Protein AF-A0A127T3I6-F1 (afdb_monomer)

Structure (mmCIF, N/CA/C/O backbone):
data_AF-A0A127T3I6-F1
#
_entry.id   AF-A0A127T3I6-F1
#
loop_
_atom_site.group_PDB
_atom_site.id
_atom_site.type_symbol
_atom_site.label_atom_id
_atom_site.label_alt_id
_atom_site.label_comp_id
_atom_site.label_asym_id
_atom_site.label_entity_id
_atom_site.label_seq_id
_atom_site.pdbx_PDB_ins_code
_atom_site.Cartn_x
_atom_site.Cartn_y
_atom_site.Cartn_z
_atom_site.occupancy
_atom_site.B_iso_or_equiv
_atom_site.auth_seq_id
_atom_site.auth_comp_id
_atom_site.auth_asym_id
_atom_site.auth_atom_id
_atom_site.pdbx_PDB_model_num
ATOM 1 N N . GLN A 1 1 ? 12.675 11.716 -9.992 1.00 59.25 1 GLN A N 1
ATOM 2 C CA . GLN A 1 1 ? 14.084 11.270 -10.068 1.00 59.25 1 GLN A CA 1
ATOM 3 C C . GLN A 1 1 ? 14.434 10.353 -8.899 1.00 59.25 1 GLN A C 1
ATOM 5 O O . GLN A 1 1 ? 14.570 9.166 -9.136 1.00 59.25 1 GLN A O 1
ATOM 10 N N . PHE A 1 2 ? 14.438 10.849 -7.651 1.00 65.38 2 PHE A N 1
ATOM 11 C CA . PHE A 1 2 ? 14.771 10.059 -6.451 1.00 65.38 2 PHE A CA 1
ATOM 12 C C . PHE A 1 2 ? 14.034 8.712 -6.344 1.00 65.38 2 PHE A C 1
ATOM 14 O O . PHE A 1 2 ? 14.681 7.690 -6.177 1.00 65.38 2 PHE A O 1
ATOM 21 N N . PHE A 1 3 ? 12.708 8.695 -6.503 1.00 63.03 3 PHE A N 1
ATOM 22 C CA . PHE A 1 3 ? 11.916 7.469 -6.355 1.00 63.03 3 PHE A CA 1
ATOM 23 C C . PHE A 1 3 ? 12.224 6.394 -7.406 1.00 63.03 3 PHE A C 1
ATOM 25 O O . PHE A 1 3 ? 12.366 5.229 -7.058 1.00 63.03 3 PHE A O 1
ATOM 32 N N . SER A 1 4 ? 12.429 6.787 -8.664 1.00 63.75 4 SER A N 1
ATOM 33 C CA . SER A 1 4 ? 12.792 5.845 -9.733 1.00 63.75 4 SER A CA 1
ATOM 34 C C . SER A 1 4 ? 14.220 5.306 -9.569 1.00 63.75 4 SER A C 1
ATOM 36 O O . SER A 1 4 ? 14.496 4.147 -9.878 1.00 63.75 4 SER A O 1
ATOM 38 N N . ASP A 1 5 ? 15.136 6.131 -9.054 1.00 67.38 5 ASP A N 1
ATOM 39 C CA . ASP A 1 5 ? 16.496 5.693 -8.733 1.00 67.38 5 ASP A CA 1
ATOM 40 C C . ASP A 1 5 ? 16.502 4.779 -7.493 1.00 67.38 5 ASP A C 1
ATOM 42 O O . ASP A 1 5 ? 17.241 3.799 -7.455 1.00 67.38 5 ASP A O 1
ATOM 46 N N . PHE A 1 6 ? 15.630 5.042 -6.516 1.00 66.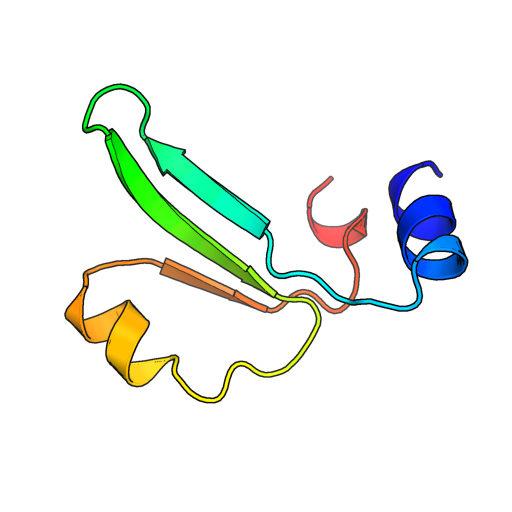44 6 PHE A N 1
ATOM 47 C CA . PHE A 1 6 ? 15.434 4.208 -5.331 1.00 66.44 6 PHE A CA 1
ATOM 48 C C . PHE A 1 6 ? 14.892 2.817 -5.694 1.00 66.44 6 PHE A C 1
ATOM 50 O O . PHE A 1 6 ? 15.502 1.824 -5.303 1.00 66.44 6 PHE A O 1
ATOM 57 N N . GLU A 1 7 ? 13.841 2.736 -6.521 1.00 64.38 7 GLU A N 1
ATOM 58 C CA . GLU A 1 7 ? 13.286 1.470 -7.041 1.00 64.38 7 GLU A CA 1
ATOM 59 C C . GLU A 1 7 ? 14.346 0.620 -7.761 1.00 64.38 7 GLU A C 1
ATOM 61 O O . GLU A 1 7 ? 14.436 -0.594 -7.563 1.00 64.38 7 GLU A O 1
ATOM 66 N N . LYS A 1 8 ? 15.198 1.258 -8.575 1.00 67.75 8 LYS A N 1
ATOM 67 C CA . LYS A 1 8 ? 16.264 0.572 -9.323 1.00 67.75 8 LYS A CA 1
ATOM 68 C C . LYS A 1 8 ? 17.398 0.052 -8.445 1.00 67.75 8 LYS A C 1
ATOM 70 O O . LYS A 1 8 ? 18.020 -0.943 -8.808 1.00 67.75 8 LYS A O 1
ATOM 75 N N . ILE A 1 9 ? 17.707 0.731 -7.340 1.00 66.75 9 ILE A N 1
ATOM 76 C CA . ILE A 1 9 ? 18.815 0.356 -6.451 1.00 66.75 9 ILE A CA 1
ATOM 77 C C . ILE A 1 9 ? 18.402 -0.773 -5.510 1.00 66.75 9 ILE A C 1
ATOM 79 O O . ILE A 1 9 ? 19.210 -1.661 -5.239 1.00 66.75 9 ILE A O 1
ATOM 83 N N . THR A 1 10 ? 17.172 -0.748 -4.993 1.00 58.22 10 THR A N 1
ATOM 84 C CA . THR A 1 10 ? 16.762 -1.704 -3.962 1.00 58.22 10 THR A CA 1
ATOM 85 C C . THR A 1 10 ? 16.267 -3.018 -4.546 1.00 58.22 10 THR A C 1
ATOM 87 O O . THR A 1 10 ? 16.408 -4.029 -3.869 1.00 58.22 10 THR A O 1
ATOM 90 N N . SER A 1 11 ? 15.720 -3.046 -5.774 1.00 58.09 11 SER A N 1
ATOM 91 C CA . SER A 1 11 ? 15.071 -4.234 -6.375 1.00 58.09 11 SER A CA 1
ATOM 92 C C . SER A 1 11 ? 14.003 -4.878 -5.469 1.00 58.09 11 SER A C 1
ATOM 94 O O . SER A 1 11 ? 13.554 -5.996 -5.703 1.00 58.09 11 SER A O 1
ATOM 96 N N . ILE A 1 12 ? 13.604 -4.161 -4.416 1.00 56.81 12 ILE A N 1
ATOM 97 C CA . ILE A 1 12 ? 12.616 -4.549 -3.426 1.00 56.81 12 ILE A CA 1
ATOM 98 C C . ILE A 1 12 ? 11.549 -3.467 -3.499 1.00 56.81 12 ILE A C 1
ATOM 100 O O . ILE A 1 12 ? 11.780 -2.314 -3.128 1.00 56.81 12 ILE A O 1
ATOM 104 N N . SER A 1 13 ? 10.389 -3.874 -3.995 1.00 61.22 13 SER A N 1
ATOM 105 C CA . SER A 1 13 ? 9.127 -3.172 -3.830 1.00 61.22 13 SER A CA 1
ATOM 106 C C . SER A 1 13 ? 8.721 -3.376 -2.365 1.00 61.22 13 SER A C 1
ATOM 108 O O . SER A 1 13 ? 8.330 -4.466 -1.947 1.00 61.22 13 SER A O 1
ATOM 110 N N . LEU A 1 14 ? 8.987 -2.375 -1.522 1.00 63.81 14 LEU A N 1
ATOM 111 C CA . LEU A 1 14 ? 8.500 -2.378 -0.142 1.00 63.81 14 LEU A CA 1
ATOM 112 C C . LEU A 1 14 ? 7.183 -1.606 -0.107 1.00 63.81 14 LEU A C 1
ATOM 114 O O . LEU A 1 14 ? 7.158 -0.471 -0.590 1.00 63.81 14 LEU A O 1
ATOM 118 N N . PRO A 1 15 ? 6.117 -2.170 0.485 1.00 70.50 15 PRO A N 1
ATOM 119 C CA . PRO A 1 15 ? 4.894 -1.420 0.690 1.00 70.50 15 PRO A CA 1
ATOM 120 C C . PRO A 1 15 ? 5.175 -0.223 1.606 1.00 70.50 15 PRO A C 1
ATOM 122 O O . PRO A 1 15 ? 5.846 -0.340 2.636 1.00 70.50 15 PRO A O 1
ATOM 125 N N . VAL A 1 16 ? 4.672 0.942 1.217 1.00 76.12 16 VAL A N 1
ATOM 126 C CA . VAL A 1 16 ? 4.717 2.169 2.005 1.00 76.12 16 VAL A CA 1
ATOM 127 C C . VAL A 1 16 ? 3.499 2.181 2.919 1.00 76.12 16 VAL A C 1
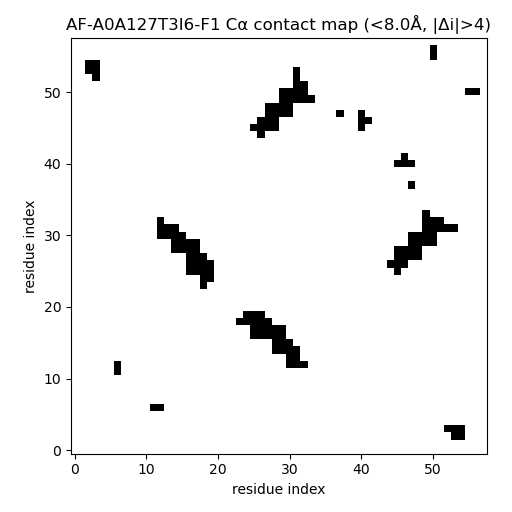ATOM 129 O O . VAL A 1 16 ? 2.369 2.063 2.457 1.00 76.12 16 VAL A O 1
ATOM 132 N N . LEU A 1 17 ? 3.727 2.343 4.219 1.00 78.38 17 LEU A N 1
ATOM 133 C CA . LEU A 1 17 ? 2.658 2.509 5.200 1.00 78.38 17 LEU A CA 1
ATOM 134 C C . LEU A 1 17 ? 2.533 3.988 5.575 1.00 78.38 17 LEU A C 1
ATOM 136 O O . LEU A 1 17 ? 3.509 4.593 6.027 1.00 78.38 17 LEU A O 1
ATOM 140 N N . LEU A 1 18 ? 1.338 4.557 5.433 1.00 80.19 18 LEU A N 1
ATOM 141 C CA . LEU A 1 18 ? 1.009 5.865 5.988 1.00 80.19 18 LEU A CA 1
ATOM 142 C C . LEU A 1 18 ? 0.338 5.690 7.346 1.00 80.19 18 LEU A C 1
ATOM 144 O O . LEU A 1 18 ? -0.612 4.921 7.494 1.00 80.19 18 LEU A O 1
ATOM 148 N N . PHE A 1 19 ? 0.826 6.448 8.32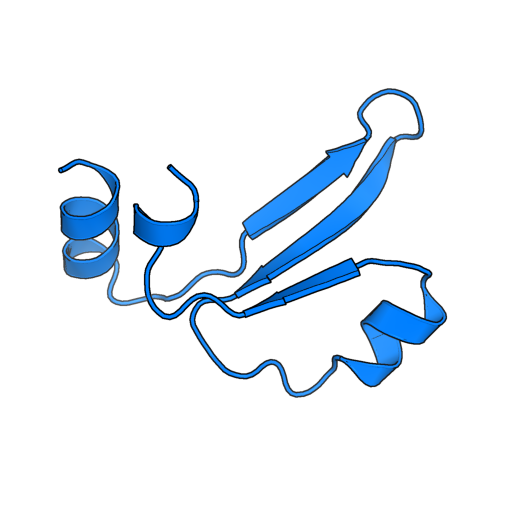2 1.00 83.62 19 PHE A N 1
ATOM 149 C CA . PHE A 1 19 ? 0.300 6.476 9.679 1.00 83.62 19 PHE A CA 1
ATOM 150 C C . PHE A 1 19 ? -0.338 7.827 9.976 1.00 83.62 19 PHE A C 1
ATOM 152 O O . PHE A 1 19 ? 0.267 8.871 9.715 1.00 83.62 19 PHE A O 1
ATOM 159 N N . ASP A 1 20 ? -1.509 7.805 10.610 1.00 79.88 20 ASP A N 1
ATOM 160 C CA . ASP A 1 20 ? -1.989 8.966 11.343 1.00 79.88 20 ASP A CA 1
ATOM 161 C C . ASP A 1 20 ? -1.194 9.034 12.646 1.00 79.88 20 ASP A C 1
ATOM 163 O O . ASP A 1 20 ? -1.316 8.182 13.524 1.00 79.88 20 ASP A O 1
ATOM 167 N N . LEU A 1 21 ? -0.349 10.053 12.776 1.00 81.81 21 LEU A N 1
ATOM 168 C CA . LEU A 1 21 ? 0.475 10.242 13.969 1.00 81.81 21 LEU A CA 1
ATOM 169 C C . LEU A 1 21 ? -0.341 10.659 15.197 1.00 81.81 21 LEU A C 1
ATOM 171 O O . LEU A 1 21 ? 0.135 10.516 16.322 1.00 81.81 21 LEU A O 1
ATOM 175 N N . LYS A 1 22 ? -1.548 11.195 15.003 1.00 83.31 22 LYS A N 1
ATOM 176 C CA . LYS A 1 22 ? -2.430 11.618 16.088 1.00 83.31 22 LYS A CA 1
ATOM 177 C C . LYS A 1 22 ? -3.126 10.420 16.720 1.00 83.31 22 LYS A C 1
ATOM 179 O O . LYS A 1 22 ? -3.128 10.297 17.941 1.00 83.31 22 LYS A O 1
ATOM 184 N N . GLU A 1 23 ? -3.664 9.539 15.887 1.00 83.38 23 GLU A N 1
ATOM 185 C CA . GLU A 1 23 ? -4.349 8.317 16.322 1.00 83.38 23 GLU A CA 1
ATOM 186 C C . GLU A 1 23 ? -3.366 7.139 16.505 1.00 83.38 23 GLU A C 1
ATOM 188 O O . GLU A 1 23 ? -3.696 6.136 17.128 1.00 83.38 23 GLU A O 1
ATOM 193 N N . SER A 1 24 ? -2.119 7.281 16.031 1.00 81.06 24 SER A N 1
ATOM 194 C CA . SER A 1 24 ? -1.066 6.249 16.047 1.00 81.06 24 SER A CA 1
ATOM 195 C C . SER A 1 24 ? -1.479 4.936 15.371 1.00 81.06 24 SER A C 1
ATOM 197 O O . SER A 1 24 ? -1.017 3.861 15.759 1.00 81.06 24 SER A O 1
ATOM 199 N N . VAL A 1 25 ? -2.328 5.022 14.346 1.00 81.12 25 VAL A N 1
ATOM 200 C CA . VAL A 1 25 ? -2.810 3.873 13.571 1.00 81.12 25 VAL A CA 1
ATOM 201 C C . VAL A 1 25 ? -2.383 3.980 12.105 1.00 81.12 25 VAL A C 1
ATOM 203 O O . VAL A 1 25 ? -2.247 5.092 11.580 1.00 81.12 25 VAL A O 1
ATOM 206 N N . PRO A 1 26 ? -2.123 2.843 11.437 1.00 80.19 26 PRO A N 1
ATOM 207 C CA . PRO A 1 26 ? -1.961 2.822 9.991 1.00 80.19 26 PRO A CA 1
ATOM 208 C C . PRO A 1 26 ? -3.284 3.198 9.323 1.00 80.19 26 PRO A C 1
ATOM 210 O O . PRO A 1 26 ? -4.341 2.762 9.765 1.00 80.19 26 PRO A O 1
ATOM 213 N N . VAL A 1 27 ? -3.211 4.011 8.273 1.00 83.62 27 VAL A N 1
ATOM 214 C CA . VAL A 1 27 ? -4.393 4.502 7.547 1.00 83.62 27 VAL A CA 1
ATOM 215 C C . VAL A 1 27 ? -4.385 4.013 6.112 1.00 83.62 27 VAL A C 1
ATOM 217 O O . VAL A 1 27 ? -5.435 3.678 5.586 1.00 83.62 27 VAL A O 1
ATOM 220 N N . ILE A 1 28 ? -3.205 3.965 5.479 1.00 83.19 28 ILE A N 1
ATOM 221 C CA . ILE A 1 28 ? -3.079 3.570 4.074 1.00 83.19 28 ILE A CA 1
ATOM 222 C C . ILE A 1 28 ? -1.862 2.669 3.879 1.00 83.19 28 ILE A C 1
ATOM 224 O O . ILE A 1 28 ? -0.767 2.982 4.358 1.00 83.19 28 ILE A O 1
ATOM 228 N N . VAL A 1 29 ? -2.034 1.589 3.121 1.00 81.75 29 VAL A N 1
ATOM 229 C CA . VAL A 1 29 ? -0.942 0.794 2.552 1.00 81.75 29 VAL A CA 1
ATOM 230 C C . VAL A 1 29 ? -0.846 1.073 1.061 1.00 81.75 29 VAL A C 1
ATOM 232 O O . VAL A 1 29 ? -1.807 0.882 0.320 1.00 81.75 29 VAL A O 1
ATOM 235 N N . ILE A 1 30 ? 0.335 1.484 0.613 1.00 80.62 30 ILE A N 1
ATOM 236 C CA . ILE A 1 30 ? 0.635 1.697 -0.798 1.00 80.62 30 ILE A CA 1
ATOM 237 C C . ILE A 1 30 ? 1.630 0.639 -1.249 1.00 80.62 30 ILE A C 1
ATOM 239 O O . ILE A 1 30 ? 2.719 0.539 -0.686 1.00 80.62 30 ILE A O 1
ATOM 243 N N . SER A 1 31 ? 1.280 -0.149 -2.258 1.00 78.00 31 SER A N 1
ATOM 244 C CA . SER A 1 31 ? 2.142 -1.213 -2.778 1.00 78.00 31 SER A CA 1
ATOM 245 C C . SER A 1 31 ? 2.424 -1.030 -4.260 1.00 78.00 31 SER A C 1
ATOM 247 O O . SER A 1 31 ? 1.564 -0.561 -5.005 1.00 78.00 31 SER A O 1
ATOM 249 N N . LEU A 1 32 ? 3.623 -1.440 -4.673 1.00 74.12 32 LEU A N 1
ATOM 250 C CA . LEU A 1 32 ? 4.012 -1.525 -6.082 1.00 74.12 32 LEU A CA 1
ATOM 251 C C . LEU A 1 32 ? 3.641 -2.876 -6.712 1.00 74.12 32 LEU A C 1
ATOM 253 O O . LEU A 1 32 ? 3.571 -3.002 -7.929 1.00 74.12 32 LEU A O 1
ATOM 257 N N . ASP A 1 33 ? 3.371 -3.880 -5.877 1.00 72.62 33 ASP A N 1
ATOM 258 C CA . ASP A 1 33 ? 2.950 -5.218 -6.288 1.00 72.62 33 ASP A CA 1
ATOM 259 C C . ASP A 1 33 ? 1.547 -5.549 -5.767 1.00 72.62 33 ASP A C 1
ATOM 261 O O . ASP A 1 33 ? 1.044 -4.917 -4.831 1.00 72.62 33 ASP A O 1
ATOM 265 N N . ASP A 1 34 ? 0.918 -6.573 -6.350 1.00 69.25 34 ASP A N 1
ATOM 266 C CA . ASP A 1 34 ? -0.332 -7.110 -5.811 1.00 69.25 34 ASP A CA 1
ATOM 267 C C . ASP A 1 34 ? -0.123 -7.643 -4.393 1.00 69.25 34 ASP A C 1
ATOM 269 O O . ASP A 1 34 ? 0.765 -8.456 -4.123 1.00 69.25 34 ASP A O 1
ATOM 273 N N . VAL A 1 35 ? -0.980 -7.186 -3.485 1.00 68.75 35 VAL A N 1
ATOM 274 C CA . VAL A 1 35 ? -0.951 -7.577 -2.083 1.00 68.75 35 VAL A CA 1
ATOM 275 C C . VAL A 1 35 ? -1.961 -8.695 -1.875 1.00 68.75 35 VAL A C 1
ATOM 277 O O . VAL A 1 35 ? -3.157 -8.526 -2.079 1.00 68.75 35 VAL A O 1
ATOM 280 N N . SER A 1 36 ? -1.490 -9.864 -1.455 1.00 73.38 36 SER A N 1
ATOM 281 C CA . SER A 1 36 ? -2.326 -11.059 -1.274 1.00 73.38 36 SER A CA 1
ATOM 282 C C . SER A 1 36 ? -3.185 -11.047 -0.001 1.00 73.38 36 SER A C 1
ATOM 284 O O . SER A 1 36 ? -3.861 -12.031 0.283 1.00 73.38 36 SER A O 1
ATOM 286 N N . TYR A 1 37 ? -3.168 -9.952 0.762 1.00 76.31 37 TYR A N 1
ATOM 287 C CA . TYR A 1 37 ? -3.857 -9.791 2.048 1.00 76.31 37 TYR A CA 1
ATOM 288 C C . TYR A 1 37 ? -4.722 -8.517 2.109 1.00 76.31 37 TYR A C 1
ATOM 290 O O . TYR A 1 37 ? -4.943 -7.982 3.192 1.00 76.31 37 TYR A O 1
ATOM 298 N N . CYS A 1 38 ? -5.237 -8.038 0.968 1.00 77.06 38 CYS A N 1
ATOM 299 C CA . CYS A 1 38 ? -6.178 -6.906 0.929 1.00 77.06 38 CYS A CA 1
ATOM 300 C C . CYS A 1 38 ? -7.398 -7.122 1.836 1.00 77.06 38 CYS A C 1
ATOM 302 O O . CYS A 1 38 ? -7.789 -6.200 2.536 1.00 77.06 38 CYS A O 1
ATOM 304 N N . ASP A 1 39 ? -7.909 -8.353 1.921 1.00 82.00 39 ASP A N 1
ATOM 305 C CA . ASP A 1 39 ? -9.040 -8.697 2.795 1.00 82.00 39 ASP A CA 1
ATOM 306 C C . ASP A 1 39 ? -8.765 -8.354 4.274 1.00 82.00 39 ASP A C 1
ATOM 308 O O . ASP A 1 39 ? -9.652 -7.916 4.998 1.00 82.00 39 ASP A O 1
ATOM 312 N N . VAL A 1 40 ? -7.513 -8.511 4.726 1.00 83.06 40 VAL A N 1
ATOM 313 C CA . VAL A 1 40 ? -7.096 -8.182 6.100 1.00 83.06 40 VAL A CA 1
ATOM 314 C C . VAL A 1 40 ? -6.984 -6.669 6.296 1.00 83.06 40 VAL A C 1
ATOM 316 O O . VAL A 1 40 ? -7.261 -6.173 7.384 1.00 83.06 40 VAL A O 1
ATOM 319 N N . LEU A 1 41 ? -6.572 -5.932 5.260 1.00 83.56 41 LEU A N 1
ATOM 320 C CA . LEU A 1 41 ? -6.505 -4.469 5.305 1.00 83.56 41 LEU A CA 1
ATOM 321 C C . LEU A 1 41 ? -7.912 -3.866 5.395 1.00 83.56 41 LEU A C 1
ATOM 323 O O . LEU A 1 41 ? -8.145 -3.014 6.251 1.00 83.56 41 LEU A O 1
ATOM 327 N N . ASP A 1 42 ? -8.855 -4.400 4.616 1.00 82.69 42 ASP A N 1
ATOM 328 C CA . ASP A 1 42 ? -10.265 -4.006 4.654 1.00 82.69 42 ASP A C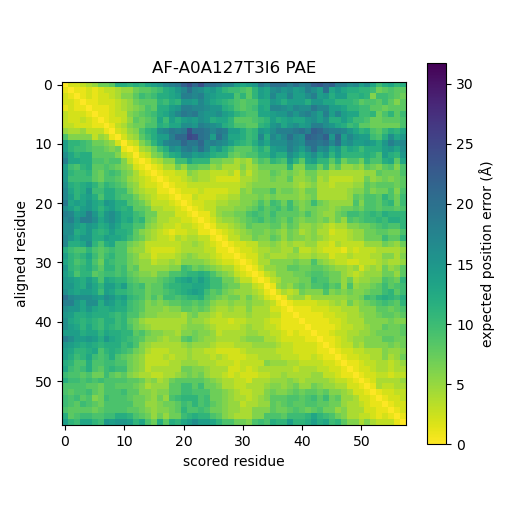A 1
ATOM 329 C C . ASP A 1 42 ? -10.900 -4.285 6.031 1.00 82.69 42 ASP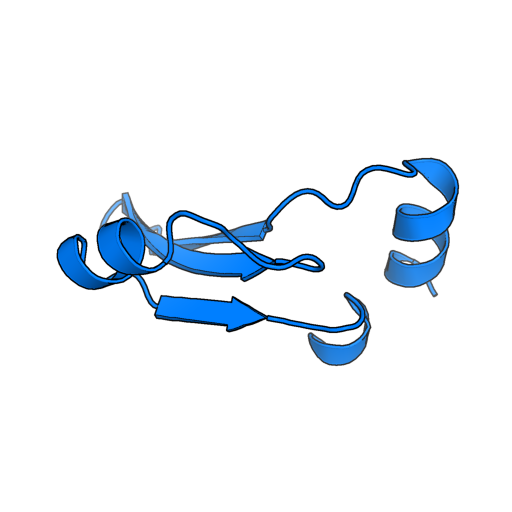 A C 1
ATOM 331 O O . ASP A 1 42 ? -11.616 -3.441 6.569 1.00 82.69 42 ASP A O 1
ATOM 335 N N . GLU A 1 43 ? -10.612 -5.435 6.659 1.00 86.62 43 GLU A N 1
ATOM 336 C CA . GLU A 1 43 ? -11.089 -5.749 8.020 1.00 86.62 43 GLU A CA 1
ATOM 337 C C . GLU A 1 43 ? -10.550 -4.789 9.094 1.00 86.62 43 GLU A C 1
ATOM 339 O O . GLU A 1 43 ? -11.182 -4.602 10.138 1.00 86.62 43 GLU A O 1
ATOM 344 N N . MET A 1 44 ? -9.379 -4.196 8.853 1.00 82.75 44 MET A N 1
ATOM 345 C CA . MET A 1 44 ? -8.728 -3.254 9.762 1.00 82.75 44 MET A CA 1
ATOM 346 C C . MET A 1 44 ? -9.077 -1.787 9.469 1.00 82.75 44 MET A C 1
ATOM 348 O O . MET A 1 44 ? -8.551 -0.918 10.164 1.00 82.75 44 MET A O 1
ATOM 352 N N . ASP A 1 45 ? -9.960 -1.519 8.497 1.00 84.75 45 ASP A N 1
ATOM 353 C CA . ASP A 1 45 ? -10.311 -0.169 8.021 1.00 84.75 45 ASP A CA 1
ATOM 354 C C . ASP A 1 45 ? -9.074 0.613 7.527 1.00 84.75 45 ASP A C 1
ATOM 356 O O . ASP A 1 45 ? -8.926 1.813 7.757 1.00 84.75 45 ASP A O 1
ATOM 360 N N . ILE A 1 46 ? -8.134 -0.103 6.895 1.00 85.88 46 ILE A N 1
ATOM 361 C CA . ILE A 1 46 ? -6.908 0.456 6.323 1.00 85.88 46 ILE A CA 1
ATOM 362 C C . ILE A 1 46 ? -7.075 0.505 4.807 1.00 85.88 46 ILE A C 1
ATOM 364 O O . ILE A 1 46 ? -7.163 -0.534 4.154 1.00 85.88 46 ILE A O 1
ATOM 368 N N . ASP A 1 47 ? -7.040 1.705 4.234 1.00 84.12 47 ASP A N 1
ATOM 369 C CA . ASP A 1 47 ? -7.142 1.888 2.790 1.00 84.12 47 ASP A CA 1
ATOM 370 C C . ASP A 1 47 ? -5.938 1.266 2.068 1.00 84.12 47 ASP A C 1
ATOM 372 O O . ASP A 1 47 ? -4.787 1.333 2.514 1.00 84.12 47 ASP A O 1
ATOM 376 N N . PHE A 1 48 ? -6.186 0.698 0.892 1.00 83.44 48 PHE A N 1
ATOM 377 C CA . PHE A 1 48 ? -5.146 0.130 0.046 1.00 83.44 48 PHE A CA 1
ATOM 378 C C . PHE A 1 48 ? -5.075 0.842 -1.305 1.00 83.44 48 PHE A C 1
ATOM 380 O O . PHE A 1 48 ? -6.080 1.009 -1.997 1.00 83.44 48 PHE A O 1
ATOM 387 N N . MET A 1 49 ? -3.861 1.214 -1.714 1.00 82.12 49 MET A N 1
ATOM 388 C CA . MET A 1 49 ? -3.584 1.773 -3.033 1.00 82.12 49 MET A CA 1
ATOM 389 C C . MET A 1 49 ? -2.479 0.971 -3.719 1.00 82.12 49 MET A C 1
ATOM 391 O O . MET A 1 49 ? -1.352 0.880 -3.233 1.00 82.12 49 MET A O 1
ATOM 395 N N . LYS A 1 50 ? -2.790 0.408 -4.886 1.00 80.56 50 LYS A N 1
ATOM 396 C CA . LYS A 1 50 ? -1.775 -0.139 -5.785 1.00 80.56 50 LYS A CA 1
ATOM 397 C C . LYS A 1 50 ? -1.288 0.969 -6.712 1.00 80.56 50 LYS A C 1
ATOM 399 O O . LYS A 1 50 ? -2.110 1.649 -7.324 1.00 80.56 50 LYS A O 1
ATOM 404 N N . CYS A 1 51 ? 0.024 1.109 -6.828 1.00 78.44 51 CYS A N 1
ATOM 405 C CA . CYS A 1 51 ? 0.669 2.003 -7.783 1.00 78.44 51 CYS A CA 1
ATOM 406 C C . CYS A 1 51 ? 1.589 1.195 -8.689 1.00 78.44 51 CYS A C 1
ATOM 408 O O . CYS A 1 51 ? 2.257 0.283 -8.218 1.00 78.44 51 CYS A O 1
ATOM 410 N N . ASP A 1 52 ? 1.684 1.556 -9.964 1.00 76.25 52 ASP A N 1
ATOM 411 C CA . ASP A 1 52 ? 2.643 0.901 -10.864 1.00 76.25 52 ASP A CA 1
ATOM 412 C C . ASP A 1 52 ? 4.059 1.492 -10.704 1.00 76.25 52 ASP A C 1
ATOM 414 O O . ASP A 1 52 ? 5.053 0.899 -11.129 1.00 76.25 52 ASP A O 1
ATOM 418 N N . SER A 1 53 ? 4.174 2.670 -10.075 1.00 73.69 53 SER A N 1
ATOM 419 C CA . SER A 1 53 ? 5.448 3.269 -9.664 1.00 73.69 53 SER A CA 1
ATOM 420 C C . SER A 1 53 ? 5.269 4.263 -8.516 1.00 73.69 53 SER A C 1
ATOM 422 O O . SER A 1 53 ? 4.242 4.932 -8.412 1.00 73.69 53 SER A O 1
ATOM 424 N N . LEU A 1 54 ? 6.312 4.467 -7.705 1.00 69.62 54 LEU A N 1
ATOM 425 C CA . LEU A 1 54 ? 6.327 5.502 -6.661 1.00 69.62 54 LEU A CA 1
ATOM 426 C C . LEU A 1 54 ? 6.179 6.923 -7.230 1.00 69.62 54 LEU A C 1
ATOM 428 O O . LEU A 1 54 ? 5.879 7.856 -6.489 1.00 69.62 54 LEU A O 1
ATOM 432 N N . ALA A 1 55 ? 6.404 7.115 -8.533 1.00 69.69 55 ALA A N 1
ATOM 433 C CA . ALA A 1 55 ? 6.196 8.399 -9.191 1.00 69.69 55 ALA A 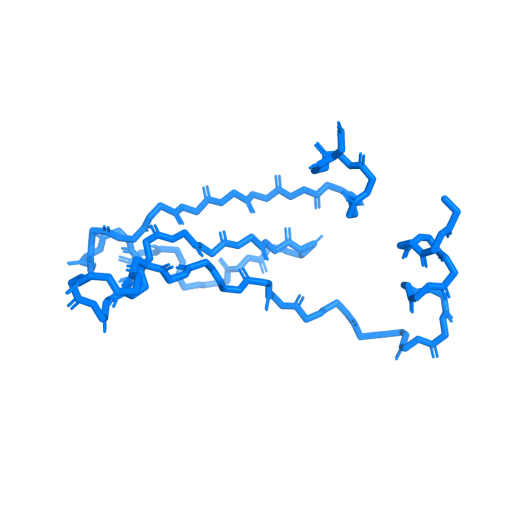CA 1
ATOM 434 C C . ALA A 1 5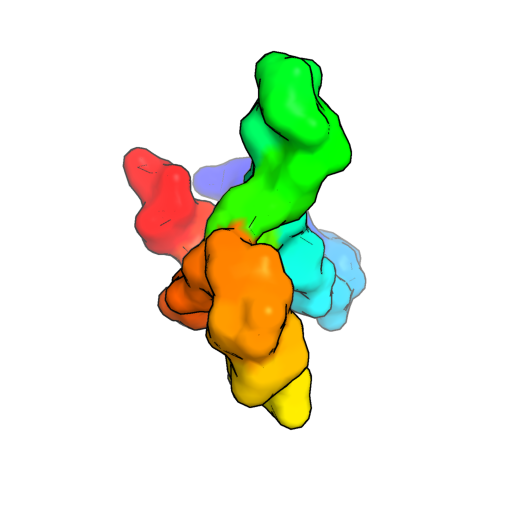5 ? 4.713 8.789 -9.297 1.00 69.69 55 ALA A C 1
ATOM 436 O O . ALA A 1 55 ? 4.433 9.972 -9.438 1.00 69.69 55 ALA A O 1
ATOM 437 N N . GLU A 1 56 ? 3.781 7.837 -9.199 1.00 73.44 56 GLU A N 1
ATOM 438 C CA . GLU A 1 56 ? 2.336 8.116 -9.183 1.00 73.44 56 GLU A CA 1
ATOM 439 C C . GLU A 1 56 ? 1.868 8.776 -7.879 1.00 73.44 56 GLU A C 1
ATOM 441 O O . GLU A 1 56 ? 0.757 9.293 -7.809 1.00 73.44 56 GLU A O 1
ATOM 446 N N . LEU A 1 57 ? 2.722 8.783 -6.852 1.00 68.94 57 LEU A N 1
ATOM 447 C CA . LEU A 1 57 ? 2.460 9.400 -5.551 1.00 68.94 57 LEU A CA 1
ATOM 448 C C . LEU A 1 57 ? 2.860 10.884 -5.480 1.00 68.94 57 LEU A C 1
ATOM 450 O O . LEU A 1 57 ? 2.744 11.491 -4.413 1.00 68.94 57 LEU A O 1
ATOM 454 N N . LEU A 1 58 ? 3.375 11.451 -6.578 1.00 64.31 58 LEU A N 1
ATOM 455 C CA . LEU A 1 58 ? 3.839 12.840 -6.705 1.00 64.31 58 LEU A CA 1
ATOM 456 C C . LEU A 1 58 ? 2.871 1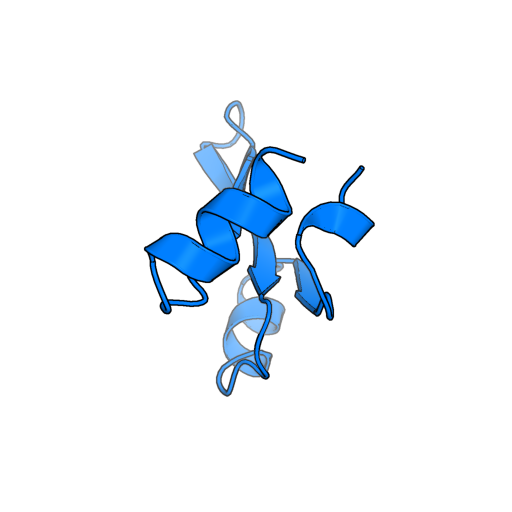3.694 -7.527 1.00 64.31 58 LE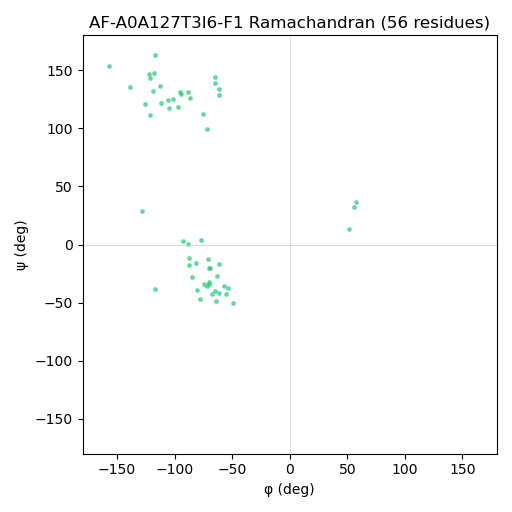U A C 1
ATOM 458 O O . LEU A 1 58 ? 2.689 14.870 -7.139 1.00 64.31 58 LEU A O 1
#

Foldseek 3Di:
DVFVVVCVVPVDFDWDWDADPVVRDTAETETCDDDPVVVVCVVVNHHYHHDVGPVVVD

Radius of gyration: 12.46 Å; Cα contacts (8 Å, |Δi|>4): 73; chains: 1; bounding box: 30×24×27 Å

Secondary structure (DSSP, 8-state):
-HHHHHHHHH---PPEEEEETTTTEEEEEEESS--TTHHHHHHTT-EEEE-SSGGGG-

Mean predicted aligned error: 7.62 Å

pLDDT: mean 74.77, std 8.37, range [56.81, 86.62]

Sequence (58 aa):
QFFSDFEKITSISLPVLLFDLKESVPVIVISLDDVSYCDVLDEMDIDFMKCDSLAELL

Solvent-accessible surface area (backbone atoms only — not comparable to full-atom values): 3668 Å² total; per-residue (Å²): 110,70,56,64,54,48,50,70,71,61,77,58,83,68,66,47,75,42,63,42,79,86,81,70,40,72,44,35,41,38,26,61,58,91,67,96,54,54,71,60,32,57,77,66,70,26,48,77,43,81,35,94,45,76,71,77,80,111